Protein AF-A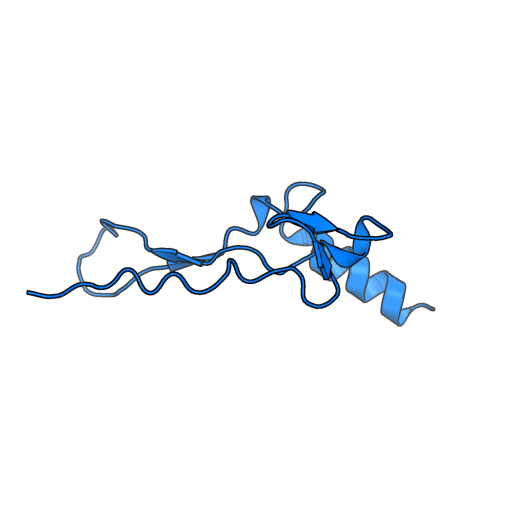0A3E0KBC2-F1 (afdb_monomer)

pLDDT: mean 82.84, std 16.63, range [39.25, 97.81]

Radius of gyration: 15.81 Å; Cα contacts (8 Å, |Δi|>4): 81; chains: 1; bounding box: 37×31×43 Å

Solvent-accessible surface area (backbone atoms only — not comparable to full-atom values): 5009 Å² total; per-residue (Å²): 140,75,94,83,75,78,81,63,72,76,61,54,23,92,73,43,49,78,56,96,91,37,81,48,64,97,51,76,73,42,50,48,56,39,52,55,77,43,76,52,92,78,62,87,84,80,81,73,93,49,70,44,72,42,36,57,72,22,89,91,48,35,64,58,56,58,55,55,50,53,58,50,67,74,70,110

Structure (mmCIF, N/CA/C/O backbone):
data_AF-A0A3E0KBC2-F1
#
_entry.id   AF-A0A3E0KBC2-F1
#
loop_
_atom_site.group_PDB
_atom_site.id
_atom_site.type_symbol
_atom_site.label_atom_id
_atom_site.label_alt_id
_atom_site.label_comp_id
_atom_site.label_asym_id
_atom_site.label_entity_id
_atom_site.label_seq_id
_atom_site.pdbx_PDB_ins_code
_atom_site.Cartn_x
_atom_site.Cartn_y
_atom_site.Cartn_z
_atom_site.occupancy
_atom_site.B_iso_or_equiv
_atom_site.auth_seq_id
_atom_site.auth_comp_id
_atom_site.auth_asym_id
_atom_site.auth_atom_id
_atom_site.pdbx_PDB_model_num
ATOM 1 N N . MET A 1 1 ? -21.642 -11.962 24.756 1.00 39.25 1 MET A N 1
ATOM 2 C CA . MET A 1 1 ? -22.113 -11.679 23.382 1.00 39.25 1 MET A CA 1
ATOM 3 C C . MET A 1 1 ? -21.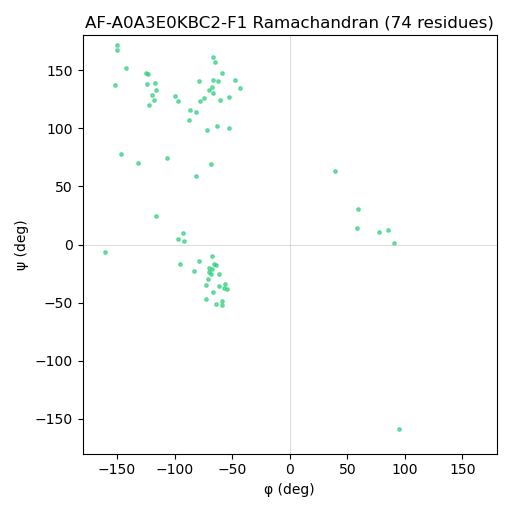109 -10.715 22.771 1.00 39.25 1 MET A C 1
ATOM 5 O O . MET A 1 1 ? -20.929 -9.663 23.349 1.00 39.25 1 MET A O 1
ATOM 9 N N . SER A 1 2 ? -20.340 -10.966 21.725 1.00 40.44 2 SER A N 1
ATOM 10 C CA . SER A 1 2 ? -20.092 -12.095 20.834 1.00 40.44 2 SER A CA 1
ATOM 11 C C . SER A 1 2 ? -18.634 -11.894 20.381 1.00 40.44 2 SER A C 1
ATOM 13 O O . SER A 1 2 ? -18.208 -10.757 20.179 1.00 40.44 2 SER A O 1
ATOM 15 N N . ARG A 1 3 ? -17.845 -12.970 20.337 1.00 48.00 3 ARG A N 1
ATOM 16 C CA . ARG A 1 3 ? -16.414 -12.940 20.014 1.00 48.00 3 ARG A CA 1
ATOM 17 C C . ARG A 1 3 ? -16.239 -12.651 18.520 1.00 48.00 3 ARG A C 1
ATOM 19 O O . ARG A 1 3 ? -16.315 -13.572 17.723 1.00 48.00 3 ARG A O 1
ATOM 26 N N . VAL A 1 4 ? -15.967 -11.402 18.159 1.00 48.75 4 VAL A N 1
ATOM 27 C CA . VAL A 1 4 ? -15.436 -11.022 16.839 1.00 48.75 4 VAL A CA 1
ATOM 28 C C . VAL A 1 4 ? -13.972 -10.639 17.005 1.00 48.75 4 VAL A C 1
ATOM 30 O O . VAL A 1 4 ? -13.615 -9.473 17.049 1.00 48.75 4 VAL A O 1
ATOM 33 N N . ASN A 1 5 ? -13.128 -11.647 17.183 1.00 44.34 5 ASN A N 1
ATOM 34 C CA . ASN A 1 5 ? -11.723 -11.563 16.800 1.00 44.34 5 ASN A CA 1
ATOM 35 C C . ASN A 1 5 ? -11.450 -12.839 16.018 1.00 44.34 5 ASN A C 1
ATOM 37 O O . ASN A 1 5 ? -10.817 -13.779 16.497 1.00 44.34 5 ASN A O 1
ATOM 41 N N . GLU A 1 6 ? -12.030 -12.889 14.823 1.00 46.12 6 GLU A N 1
ATOM 42 C CA . GLU A 1 6 ? -11.544 -13.778 13.786 1.00 46.12 6 GLU A CA 1
ATOM 43 C C . GLU A 1 6 ? -10.128 -13.305 13.486 1.00 46.12 6 GLU A C 1
ATOM 45 O O . GLU A 1 6 ? -9.911 -12.260 12.878 1.00 46.12 6 GLU A O 1
ATOM 50 N N . HIS A 1 7 ? -9.158 -14.038 14.022 1.00 43.56 7 HIS A N 1
ATOM 51 C CA . HIS A 1 7 ? -7.753 -13.902 13.693 1.00 43.56 7 HIS A CA 1
ATOM 52 C C . HIS A 1 7 ? -7.579 -14.393 12.250 1.00 43.56 7 HIS A C 1
ATOM 54 O O . HIS A 1 7 ? -7.056 -15.476 11.998 1.00 43.56 7 HIS A O 1
ATOM 60 N N . THR A 1 8 ? -8.112 -13.632 11.294 1.00 48.00 8 THR A N 1
ATOM 61 C CA . THR A 1 8 ? -7.726 -13.753 9.896 1.00 48.00 8 THR A CA 1
ATOM 62 C C . THR A 1 8 ? -6.237 -13.451 9.876 1.00 48.00 8 THR A C 1
ATOM 64 O O . THR A 1 8 ? -5.802 -12.429 10.413 1.00 48.00 8 THR A O 1
ATOM 67 N N . ALA A 1 9 ? -5.442 -14.380 9.338 1.00 49.81 9 ALA A N 1
ATOM 68 C CA . ALA A 1 9 ? -4.028 -14.142 9.084 1.00 49.81 9 ALA A CA 1
ATOM 69 C C . ALA A 1 9 ? -3.883 -12.733 8.484 1.00 49.81 9 ALA A C 1
ATOM 71 O O . ALA A 1 9 ? -4.717 -12.376 7.641 1.00 49.81 9 ALA A O 1
ATOM 72 N N . PRO A 1 10 ? -2.915 -11.908 8.935 1.00 54.97 10 PRO A N 1
ATOM 73 C CA . PRO A 1 10 ? -2.782 -10.564 8.392 1.00 54.97 10 PRO A CA 1
A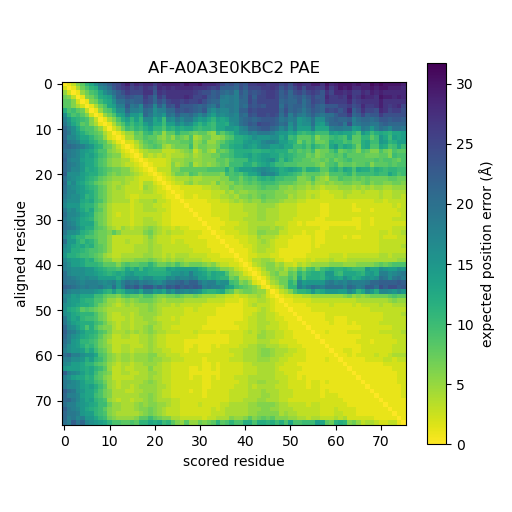TOM 74 C C . PRO A 1 10 ? -2.699 -10.731 6.879 1.00 54.97 10 PRO A C 1
ATOM 76 O O . PRO A 1 10 ? -1.935 -11.587 6.429 1.00 54.97 10 PRO A O 1
ATOM 79 N N . ALA A 1 11 ? -3.557 -10.029 6.131 1.00 61.47 11 ALA A N 1
ATOM 80 C CA . ALA A 1 11 ? -3.575 -10.109 4.677 1.00 61.47 11 ALA A CA 1
ATOM 81 C C . ALA A 1 11 ? -2.144 -9.841 4.216 1.00 61.47 11 ALA A C 1
ATOM 83 O O . ALA A 1 11 ? -1.673 -8.715 4.290 1.00 61.47 11 ALA A O 1
ATOM 84 N N . GLY A 1 12 ? -1.402 -10.896 3.898 1.00 65.94 12 GLY A N 1
ATOM 85 C CA . GLY A 1 12 ? -0.023 -10.750 3.490 1.00 65.94 12 GLY A CA 1
ATOM 86 C C . GLY A 1 12 ? -0.000 -10.032 2.151 1.00 65.94 12 GLY A C 1
ATOM 87 O O . GLY A 1 12 ? -1.007 -10.012 1.432 1.00 65.94 12 GLY A O 1
ATOM 88 N N . PRO A 1 13 ? 1.139 -9.454 1.773 1.00 71.31 13 PRO A N 1
ATOM 89 C CA . PRO A 1 13 ? 1.405 -9.243 0.361 1.00 71.31 13 PRO A CA 1
ATOM 90 C C . PRO A 1 13 ? 1.111 -10.542 -0.420 1.00 71.31 13 PRO A C 1
ATOM 92 O O . PRO A 1 13 ? 1.339 -11.638 0.092 1.00 71.31 13 PRO A O 1
ATOM 95 N N . ALA A 1 14 ? 0.536 -10.438 -1.620 1.00 67.69 14 ALA A N 1
ATOM 96 C CA . ALA A 1 14 ? -0.018 -11.601 -2.328 1.00 67.69 14 ALA A CA 1
ATOM 97 C C . ALA A 1 14 ? 1.037 -12.678 -2.657 1.00 67.69 14 ALA A C 1
ATOM 99 O O . ALA A 1 14 ? 0.701 -13.858 -2.724 1.00 67.69 14 ALA A O 1
ATOM 100 N N . ASP A 1 15 ? 2.305 -12.274 -2.777 1.00 69.25 15 ASP A N 1
ATOM 101 C CA . ASP A 1 15 ? 3.390 -13.093 -3.322 1.00 69.25 15 ASP A CA 1
ATOM 102 C C . ASP A 1 15 ? 4.496 -13.402 -2.293 1.00 69.25 15 ASP A C 1
ATOM 104 O O . ASP A 1 15 ? 5.645 -13.638 -2.666 1.00 69.25 15 ASP A O 1
ATOM 108 N N . VAL A 1 16 ? 4.184 -13.377 -0.987 1.00 80.38 16 VAL A N 1
ATOM 109 C CA . VAL A 1 16 ? 5.175 -13.636 0.079 1.00 80.38 16 VAL A CA 1
ATOM 110 C C . VAL A 1 16 ? 4.855 -14.872 0.910 1.00 80.38 16 VAL A C 1
ATOM 112 O O . VAL A 1 16 ? 3.716 -15.122 1.307 1.00 80.38 16 VAL A O 1
ATOM 115 N N . ALA A 1 17 ? 5.895 -15.643 1.228 1.00 79.94 17 ALA A N 1
ATOM 116 C CA . ALA A 1 17 ? 5.765 -16.859 2.018 1.00 79.94 17 ALA A CA 1
ATOM 117 C C . ALA A 1 17 ? 5.637 -16.542 3.516 1.00 79.94 17 ALA A C 1
ATOM 119 O O . ALA A 1 17 ? 6.349 -15.690 4.051 1.00 79.94 17 ALA A O 1
ATOM 120 N N . LEU A 1 18 ? 4.778 -17.282 4.221 1.00 77.31 18 LEU A N 1
ATOM 121 C CA . LEU A 1 18 ? 4.740 -17.302 5.685 1.00 77.31 18 LEU A CA 1
ATOM 122 C C . LEU A 1 18 ? 5.719 -18.357 6.209 1.00 77.31 18 LEU A C 1
ATOM 124 O O . LEU A 1 18 ? 5.450 -19.553 6.126 1.00 77.31 18 LEU A O 1
ATOM 128 N N . LEU A 1 19 ? 6.840 -17.921 6.784 1.00 77.25 19 LEU A N 1
ATOM 129 C CA . LEU A 1 19 ? 7.835 -18.802 7.398 1.00 77.25 19 LEU A CA 1
ATOM 130 C C . LEU A 1 19 ? 8.035 -18.410 8.862 1.00 77.25 19 LEU A C 1
ATOM 132 O O . LEU A 1 19 ? 8.399 -17.278 9.174 1.00 77.25 19 LEU A O 1
ATOM 136 N N . GLY A 1 20 ? 7.766 -19.344 9.779 1.00 78.56 20 GLY A N 1
ATOM 137 C CA . GLY A 1 20 ? 7.906 -19.099 11.220 1.00 78.56 20 GLY A CA 1
ATOM 138 C C . GLY A 1 20 ? 7.028 -17.954 11.748 1.00 78.56 20 GLY A C 1
ATOM 139 O O . GLY A 1 20 ? 7.431 -17.251 12.671 1.00 78.56 20 GLY A O 1
ATOM 140 N N . GLY A 1 21 ? 5.860 -17.720 11.137 1.00 80.38 21 GLY A N 1
ATOM 141 C CA . GLY A 1 21 ? 4.941 -16.639 11.521 1.00 80.38 21 GLY A CA 1
ATOM 142 C C . GLY A 1 21 ? 5.346 -15.244 11.031 1.00 80.38 21 GLY A C 1
ATOM 143 O O . GLY A 1 21 ? 4.757 -14.256 11.464 1.00 80.38 21 GLY A O 1
ATOM 144 N N . ARG A 1 22 ? 6.339 -15.141 10.139 1.00 79.25 22 ARG A N 1
ATOM 145 C CA . ARG A 1 22 ? 6.759 -13.886 9.503 1.00 79.25 22 ARG A CA 1
ATOM 146 C C . ARG A 1 22 ? 6.673 -14.008 7.987 1.00 79.25 22 ARG A C 1
ATOM 148 O O . ARG A 1 22 ? 6.922 -15.077 7.433 1.00 79.25 22 ARG A O 1
ATOM 155 N N . TRP A 1 23 ? 6.348 -12.906 7.323 1.00 83.88 23 TRP A N 1
ATOM 156 C CA . TRP A 1 23 ? 6.447 -12.823 5.871 1.00 83.88 23 TRP A CA 1
ATOM 157 C C . TRP A 1 23 ? 7.913 -12.803 5.447 1.00 83.88 23 TRP A C 1
ATOM 159 O O . TRP A 1 23 ? 8.715 -12.052 6.009 1.00 83.88 23 TRP A O 1
ATOM 169 N N . ARG A 1 24 ? 8.256 -13.617 4.450 1.00 87.38 24 ARG A N 1
ATOM 170 C CA . ARG A 1 24 ? 9.551 -13.597 3.775 1.00 87.38 24 ARG A CA 1
ATOM 171 C C . ARG A 1 24 ? 9.334 -13.298 2.296 1.00 87.38 24 ARG A C 1
ATOM 173 O O . ARG A 1 24 ? 8.529 -13.960 1.648 1.00 87.38 24 ARG A O 1
ATOM 180 N N . ALA A 1 25 ? 10.076 -12.315 1.806 1.00 89.81 25 ALA A N 1
ATOM 181 C CA . ALA A 1 25 ? 10.095 -11.881 0.420 1.00 89.81 25 ALA A CA 1
ATOM 182 C C . ALA A 1 25 ? 11.532 -11.917 -0.103 1.00 89.81 25 ALA A C 1
ATOM 184 O O . ALA A 1 25 ? 12.473 -11.669 0.656 1.00 89.81 25 ALA A O 1
ATOM 185 N N . ASP A 1 26 ? 11.684 -12.199 -1.389 1.00 92.81 26 ASP A N 1
ATOM 186 C CA . ASP A 1 26 ? 12.969 -12.204 -2.087 1.00 92.81 26 ASP A CA 1
ATOM 187 C C . ASP A 1 26 ? 13.372 -10.795 -2.542 1.00 92.81 26 ASP A C 1
ATOM 189 O O . ASP A 1 26 ? 14.554 -10.513 -2.734 1.00 92.81 26 ASP A O 1
ATOM 193 N N . ASN A 1 27 ? 12.405 -9.885 -2.689 1.00 91.81 27 ASN A N 1
ATOM 194 C CA . ASN A 1 27 ? 12.655 -8.476 -2.979 1.00 91.81 27 ASN A CA 1
ATOM 195 C C . ASN A 1 27 ? 11.565 -7.559 -2.396 1.00 91.81 27 ASN A C 1
ATOM 197 O O . ASN A 1 27 ? 10.498 -8.004 -1.974 1.00 91.81 27 ASN A O 1
ATOM 201 N N . VAL A 1 28 ? 11.840 -6.251 -2.386 1.00 92.06 28 VAL A N 1
ATOM 202 C CA . VAL A 1 28 ? 10.942 -5.239 -1.803 1.00 92.06 28 VAL A CA 1
ATOM 203 C C . VAL A 1 28 ? 9.637 -5.057 -2.587 1.00 92.06 28 VAL A C 1
ATOM 205 O O . 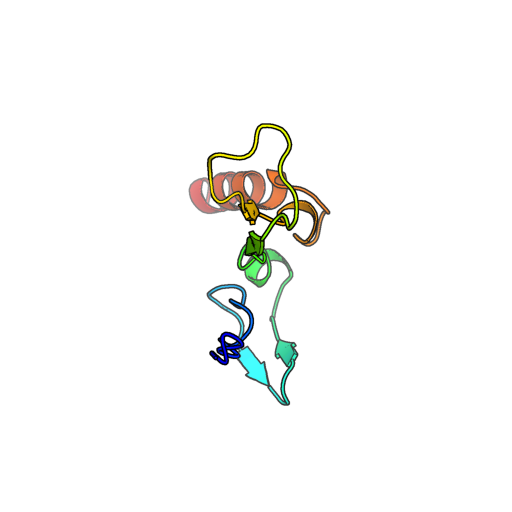VAL A 1 28 ? 8.629 -4.663 -2.009 1.00 92.06 28 VAL A O 1
ATOM 208 N N . LEU A 1 29 ? 9.610 -5.369 -3.885 1.00 93.25 29 LEU A N 1
ATOM 209 C CA . LEU A 1 29 ? 8.410 -5.195 -4.707 1.00 93.25 29 LEU A CA 1
ATOM 210 C C . LEU A 1 29 ? 7.318 -6.209 -4.344 1.00 93.25 29 LEU A C 1
ATOM 212 O O . LEU A 1 29 ? 6.136 -5.889 -4.447 1.00 93.25 29 LEU A O 1
ATOM 216 N N . GLN A 1 30 ? 7.703 -7.396 -3.865 1.00 91.88 30 GLN A N 1
ATOM 217 C CA . GLN A 1 30 ? 6.771 -8.439 -3.416 1.00 91.88 30 GLN A CA 1
ATOM 218 C C . GLN A 1 30 ? 5.994 -8.053 -2.153 1.00 91.88 30 GLN A C 1
ATOM 220 O O . GLN A 1 30 ? 4.943 -8.631 -1.894 1.00 91.88 30 GLN A O 1
ATOM 225 N N . VAL A 1 31 ? 6.484 -7.089 -1.364 1.00 91.69 31 VAL A N 1
ATOM 226 C CA . VAL A 1 31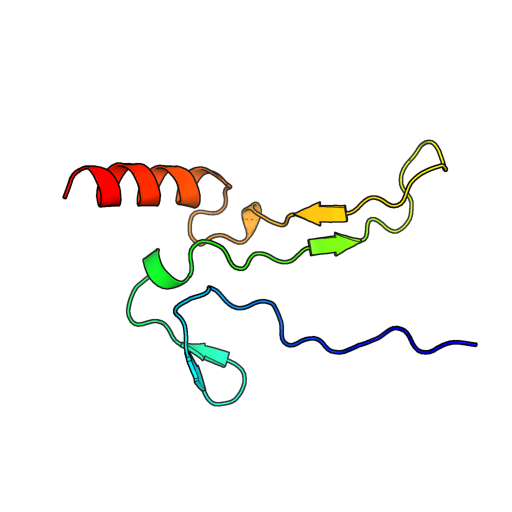 ? 5.803 -6.606 -0.150 1.00 91.69 31 VAL A CA 1
ATOM 227 C C . VAL A 1 31 ? 4.978 -5.332 -0.379 1.00 91.69 31 VAL A C 1
ATOM 229 O O . VAL A 1 31 ? 4.420 -4.791 0.573 1.00 91.69 31 VAL A O 1
ATOM 232 N N . ILE A 1 32 ? 4.870 -4.849 -1.623 1.00 92.88 32 ILE A N 1
ATOM 233 C CA . ILE A 1 32 ? 3.970 -3.742 -1.978 1.00 92.88 32 ILE A CA 1
ATOM 234 C C . ILE A 1 32 ? 2.527 -4.261 -1.995 1.00 92.88 32 ILE A C 1
ATOM 236 O O . ILE A 1 32 ? 2.194 -5.207 -2.708 1.00 92.88 32 ILE A O 1
ATOM 240 N N . GLY A 1 33 ? 1.635 -3.614 -1.245 1.00 90.88 33 GLY A N 1
ATOM 241 C CA . GLY A 1 33 ? 0.259 -4.069 -1.066 1.00 90.88 33 GLY A CA 1
ATOM 242 C C . GLY A 1 33 ? 0.079 -4.921 0.192 1.00 90.88 33 GLY A C 1
ATOM 243 O O . GLY A 1 33 ? 0.807 -4.761 1.162 1.00 90.88 33 GLY A O 1
ATOM 244 N N . GLY A 1 34 ? -0.983 -5.739 0.247 1.00 88.88 34 GLY A N 1
ATOM 245 C CA . GLY A 1 34 ? -1.330 -6.482 1.475 1.00 88.88 34 GLY A CA 1
ATOM 246 C C . GLY A 1 34 ? -1.578 -5.591 2.706 1.00 88.88 34 GLY A C 1
ATOM 247 O O . GLY A 1 34 ? -1.593 -6.047 3.838 1.00 88.88 34 GLY A O 1
ATOM 248 N N . THR A 1 35 ? -1.757 -4.283 2.526 1.00 92.12 35 THR A N 1
ATOM 249 C CA . THR A 1 35 ? -1.842 -3.350 3.652 1.00 92.12 35 THR A CA 1
ATOM 250 C C . THR A 1 35 ? -3.112 -3.601 4.479 1.00 92.12 35 THR A C 1
ATOM 252 O O . THR A 1 35 ? -4.179 -3.867 3.908 1.00 92.12 35 THR A O 1
ATOM 255 N N . PRO A 1 36 ? -3.056 -3.505 5.817 1.00 91.69 36 PRO A N 1
ATOM 256 C CA . PRO A 1 36 ? -4.216 -3.738 6.671 1.00 91.69 36 PRO A CA 1
ATOM 257 C C . PRO A 1 36 ? -5.399 -2.808 6.371 1.00 91.69 36 PRO A C 1
ATOM 259 O O . PRO A 1 36 ? -5.225 -1.636 6.025 1.00 91.69 36 PRO A O 1
ATOM 262 N N . LEU A 1 37 ? -6.612 -3.331 6.566 1.00 93.62 37 LEU A N 1
ATOM 263 C CA . LEU A 1 37 ? -7.818 -2.531 6.776 1.00 93.62 37 LEU A CA 1
ATOM 264 C C . LEU A 1 37 ? -8.067 -2.429 8.281 1.00 93.62 37 LEU A C 1
ATOM 266 O O . LEU A 1 37 ? -8.179 -3.446 8.962 1.00 93.62 37 LEU A O 1
ATOM 270 N N . VAL A 1 38 ? -8.143 -1.207 8.799 1.00 92.94 38 VAL A N 1
ATOM 271 C CA . VAL A 1 38 ? -8.306 -0.937 10.232 1.00 92.94 38 VAL A CA 1
ATOM 272 C C . VAL A 1 38 ? -9.614 -0.198 10.460 1.00 92.94 38 VAL A C 1
ATOM 274 O O . VAL A 1 38 ? -9.846 0.861 9.881 1.00 92.94 38 VAL A O 1
ATOM 277 N N . ARG A 1 39 ? -10.479 -0.740 11.318 1.00 92.56 39 ARG A N 1
ATOM 278 C CA . ARG A 1 39 ? -11.750 -0.100 11.667 1.00 92.56 39 ARG A CA 1
ATOM 279 C C . ARG A 1 39 ? -11.509 1.191 12.450 1.00 92.56 39 ARG A C 1
ATOM 281 O O . ARG A 1 39 ? -10.811 1.177 13.466 1.00 92.56 39 ARG A O 1
ATOM 288 N N . ILE A 1 40 ? -12.142 2.285 12.035 1.00 90.81 40 ILE A N 1
ATOM 289 C CA . ILE A 1 40 ? -12.135 3.548 12.779 1.00 90.81 40 ILE A CA 1
ATOM 290 C C . ILE A 1 40 ? -13.191 3.450 13.885 1.00 90.81 40 ILE A C 1
ATOM 292 O O . ILE A 1 40 ? -14.381 3.330 13.615 1.00 90.81 40 ILE A O 1
ATOM 296 N N . GLY A 1 41 ? -12.754 3.462 15.147 1.00 86.31 41 GLY A N 1
ATOM 297 C CA . GLY A 1 41 ? -13.624 3.152 16.290 1.00 86.31 41 GLY A CA 1
ATOM 298 C C . GLY A 1 41 ? -14.689 4.205 16.616 1.00 86.31 41 GLY A C 1
ATOM 299 O O . GLY A 1 41 ? -15.688 3.872 17.250 1.00 86.31 41 GLY A O 1
ATOM 300 N N . ARG A 1 42 ? -14.482 5.466 16.219 1.00 82.44 42 ARG A N 1
ATOM 301 C CA . ARG A 1 42 ? -15.420 6.582 16.432 1.00 82.44 42 ARG A CA 1
ATOM 302 C C . ARG A 1 42 ? -15.350 7.562 15.256 1.00 82.44 42 ARG A C 1
ATOM 304 O O . ARG A 1 42 ? -14.672 8.580 15.372 1.00 82.44 42 ARG A O 1
ATOM 311 N N . PRO A 1 43 ? -15.977 7.249 14.113 1.00 80.06 43 PRO A N 1
ATOM 312 C CA . PRO A 1 43 ? -16.096 8.216 13.033 1.00 80.06 43 PRO A CA 1
ATOM 313 C C . PRO A 1 43 ? -17.027 9.356 13.468 1.00 80.06 43 PRO A C 1
ATOM 315 O O . PRO A 1 43 ? -18.084 9.119 14.059 1.00 80.06 43 PRO A O 1
ATOM 318 N N . GLU A 1 44 ? -16.635 10.598 13.193 1.00 78.38 44 GLU A N 1
ATOM 319 C CA . GLU A 1 44 ? -17.526 11.746 13.371 1.00 78.38 44 GLU A CA 1
ATOM 320 C C . GLU A 1 44 ? -18.746 11.599 12.445 1.00 78.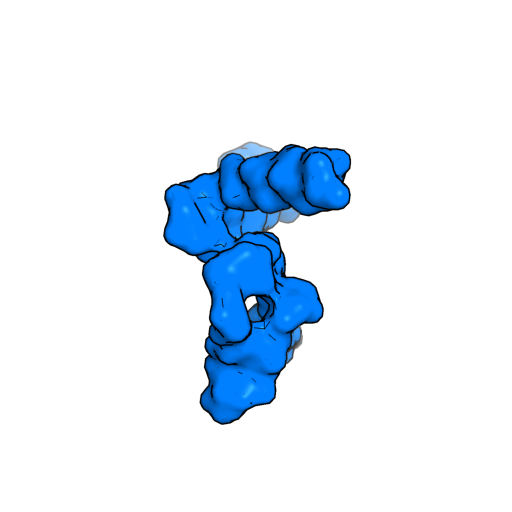38 44 GLU A C 1
ATOM 322 O O . GLU A 1 44 ? -18.629 11.118 11.319 1.00 78.38 44 GLU A O 1
ATOM 327 N N . GLY A 1 45 ? -19.939 11.967 12.922 1.00 73.25 45 GLY A N 1
ATOM 328 C CA . GLY A 1 45 ? -21.174 11.894 12.126 1.00 73.25 45 GLY A CA 1
ATOM 329 C C . GLY A 1 45 ? -21.965 10.583 12.220 1.00 73.25 45 GLY A C 1
ATOM 330 O O . GLY A 1 45 ? -23.015 10.489 11.596 1.00 73.25 45 GLY A O 1
ATOM 331 N N . GLY A 1 46 ? -21.507 9.606 13.019 1.00 68.62 46 GLY A N 1
ATOM 332 C CA . GLY A 1 46 ? -22.331 8.551 13.634 1.00 68.62 46 GLY A CA 1
ATOM 333 C C . GLY A 1 46 ? -23.447 7.955 12.766 1.00 68.62 46 GLY A C 1
ATOM 334 O O . GLY A 1 46 ? -24.616 8.088 13.103 1.00 68.62 46 GLY A O 1
ATOM 335 N N . GLY A 1 47 ? -23.100 7.297 11.660 1.00 80.75 47 GLY A N 1
ATOM 336 C CA . GLY A 1 47 ? -24.107 6.672 10.790 1.00 80.75 47 GLY A CA 1
ATOM 337 C C . GLY A 1 47 ? -23.586 5.594 9.842 1.00 80.75 47 GLY A C 1
ATOM 338 O O . GLY A 1 47 ? -24.381 4.934 9.181 1.00 80.75 47 GLY A O 1
ATOM 339 N N . ALA A 1 48 ? -22.270 5.387 9.780 1.00 88.06 48 ALA A N 1
ATOM 340 C CA . ALA A 1 48 ? -21.647 4.412 8.896 1.00 88.06 48 ALA A CA 1
ATOM 341 C C . ALA A 1 48 ? -20.460 3.724 9.577 1.00 88.06 48 ALA A C 1
ATOM 343 O O . ALA A 1 48 ? -19.789 4.304 10.434 1.00 88.06 48 ALA A O 1
ATOM 344 N N . GLU A 1 49 ? -20.191 2.487 9.163 1.00 90.81 49 GLU A N 1
ATOM 345 C CA . GLU A 1 49 ? -18.951 1.799 9.499 1.00 90.81 49 GLU A CA 1
ATOM 346 C C . GLU A 1 49 ? -17.822 2.328 8.607 1.00 90.81 49 GLU A C 1
ATOM 348 O O . GLU A 1 49 ? -17.921 2.304 7.381 1.00 90.81 49 GLU A O 1
ATOM 353 N N . VAL A 1 50 ? -16.747 2.822 9.224 1.00 91.50 50 VAL A N 1
ATOM 354 C CA . VAL A 1 50 ? -15.616 3.419 8.507 1.00 91.50 50 VAL A CA 1
ATOM 355 C C . VAL A 1 50 ? -14.357 2.590 8.733 1.00 91.50 50 VAL A C 1
ATOM 357 O O . VAL A 1 50 ? -14.006 2.255 9.866 1.00 91.50 50 VAL A O 1
ATOM 360 N N . TRP A 1 51 ? -13.649 2.304 7.642 1.00 94.12 51 TRP A N 1
ATOM 361 C CA . TRP A 1 51 ? -12.398 1.551 7.628 1.00 94.12 51 TRP A CA 1
ATOM 362 C C . TRP A 1 51 ? -11.293 2.371 6.962 1.00 94.12 51 TRP A C 1
ATOM 364 O O . TRP A 1 51 ? -11.509 2.998 5.927 1.00 94.12 51 TRP A O 1
ATOM 374 N N . ALA A 1 52 ? -10.096 2.344 7.539 1.00 93.94 52 ALA A N 1
ATOM 375 C CA . ALA A 1 52 ? -8.898 2.955 6.987 1.00 93.94 52 ALA A CA 1
ATOM 376 C C . ALA A 1 52 ? -8.033 1.894 6.299 1.00 93.94 52 ALA A C 1
ATOM 378 O O . ALA A 1 52 ? -7.677 0.881 6.906 1.00 93.94 52 ALA A O 1
ATOM 379 N N . LYS A 1 53 ? -7.660 2.137 5.040 1.00 95.19 53 LYS A N 1
ATOM 380 C CA . LYS A 1 53 ? -6.662 1.335 4.326 1.00 95.19 53 LYS A CA 1
ATOM 381 C C . LYS A 1 53 ? -5.270 1.891 4.622 1.00 95.19 53 LYS A C 1
ATOM 383 O O . LYS A 1 53 ? -4.967 3.027 4.261 1.00 95.19 53 LYS A O 1
ATOM 388 N N . MET A 1 54 ? -4.426 1.101 5.278 1.00 95.38 54 MET A N 1
ATOM 389 C CA . MET A 1 54 ? -3.139 1.556 5.819 1.00 95.38 54 MET A CA 1
ATOM 390 C C . MET A 1 54 ? -2.023 1.591 4.759 1.00 95.38 54 MET A C 1
ATOM 392 O O . MET A 1 54 ? -0.996 0.935 4.901 1.00 95.38 54 MET A O 1
ATOM 396 N N . GLU A 1 55 ? -2.203 2.364 3.685 1.00 95.25 55 GLU A N 1
ATOM 397 C CA . GLU A 1 55 ? -1.238 2.470 2.570 1.00 95.25 55 GLU A CA 1
ATOM 398 C C . GLU A 1 55 ? 0.104 3.116 2.946 1.00 95.25 55 GLU A C 1
ATOM 400 O O . GLU A 1 55 ? 1.090 2.945 2.236 1.00 95.25 55 GLU A O 1
ATOM 405 N N . GLY A 1 56 ? 0.177 3.817 4.081 1.00 95.44 56 GLY A N 1
ATOM 406 C CA . GLY A 1 56 ? 1.449 4.295 4.633 1.00 95.44 56 GLY A CA 1
ATOM 407 C C . GLY A 1 56 ? 2.377 3.174 5.119 1.00 95.44 56 GLY A C 1
ATOM 408 O O . GLY A 1 56 ? 3.526 3.445 5.438 1.00 95.44 56 GLY A O 1
ATOM 409 N N . LEU A 1 57 ? 1.890 1.927 5.184 1.00 94.75 57 LEU A N 1
ATOM 410 C CA . LEU A 1 57 ? 2.680 0.749 5.559 1.00 94.75 57 LEU A CA 1
ATOM 411 C C . LEU A 1 57 ? 3.314 0.029 4.359 1.00 94.75 57 LEU A C 1
ATOM 413 O O . LEU A 1 57 ? 3.957 -1.001 4.553 1.00 94.75 57 LEU A O 1
ATOM 417 N N . ASN A 1 58 ? 3.150 0.543 3.136 1.00 94.75 58 ASN A N 1
ATOM 418 C CA . ASN A 1 58 ? 3.985 0.090 2.025 1.00 94.75 58 ASN A CA 1
ATOM 419 C C . ASN A 1 58 ? 5.463 0.486 2.273 1.00 94.75 58 ASN A C 1
ATOM 421 O O . ASN A 1 58 ? 5.720 1.428 3.029 1.00 94.75 58 ASN A O 1
ATOM 425 N N . PRO A 1 59 ? 6.444 -0.193 1.652 1.00 94.75 59 PRO A N 1
ATOM 426 C CA . PRO A 1 59 ? 7.869 -0.035 1.970 1.00 94.75 59 PRO A CA 1
ATOM 427 C C . PRO A 1 59 ? 8.438 1.385 1.860 1.00 94.75 59 PRO A C 1
ATOM 429 O O . PRO A 1 59 ? 9.264 1.767 2.687 1.00 94.75 59 PRO A O 1
ATOM 432 N N . ALA A 1 60 ? 8.012 2.173 0.870 1.00 96.25 60 ALA A N 1
ATOM 433 C CA . ALA A 1 60 ? 8.424 3.568 0.701 1.00 96.25 60 ALA A CA 1
ATOM 434 C C . ALA A 1 60 ? 7.454 4.562 1.373 1.00 96.25 60 ALA A C 1
ATOM 436 O O . ALA A 1 60 ? 7.588 5.777 1.225 1.00 96.25 60 ALA A O 1
ATOM 437 N N . GLY A 1 61 ? 6.508 4.055 2.169 1.00 96.12 61 GLY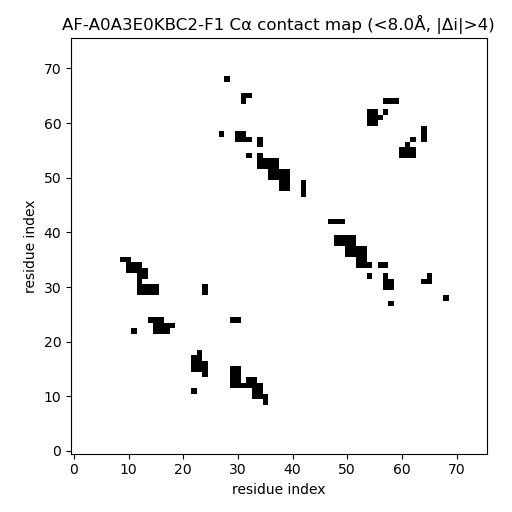 A N 1
ATOM 438 C CA . GLY A 1 61 ? 5.724 4.839 3.120 1.00 96.12 61 GLY A CA 1
ATOM 439 C C . GLY A 1 61 ? 4.485 5.506 2.536 1.00 96.12 61 GLY A C 1
ATOM 440 O O . GLY A 1 61 ? 3.900 6.380 3.180 1.00 96.12 61 GLY A O 1
ATOM 441 N N . SER A 1 62 ? 4.062 5.144 1.322 1.00 97.19 62 SER A N 1
ATOM 442 C CA . SER A 1 62 ? 2.870 5.749 0.732 1.00 97.19 62 SER A CA 1
ATOM 443 C C . SER A 1 62 ? 2.113 4.831 -0.222 1.00 97.19 62 SER A C 1
ATOM 445 O O . SER A 1 62 ? 2.569 3.772 -0.640 1.00 97.19 62 SER A O 1
ATOM 447 N N . VAL A 1 63 ? 0.936 5.292 -0.641 1.00 96.81 63 VAL A N 1
ATOM 448 C CA . VAL A 1 63 ? 0.143 4.641 -1.693 1.00 96.81 63 VAL A CA 1
ATOM 449 C C . VAL A 1 63 ? 0.845 4.633 -3.061 1.00 96.81 63 VAL A C 1
ATOM 451 O O . VAL A 1 63 ? 0.454 3.877 -3.950 1.00 96.81 63 VAL A O 1
ATOM 454 N N . LYS A 1 64 ? 1.866 5.482 -3.269 1.00 97.81 64 LYS A N 1
ATOM 455 C CA . LYS A 1 64 ? 2.530 5.636 -4.574 1.00 97.81 64 LYS A CA 1
ATOM 456 C C . LYS A 1 64 ? 3.364 4.420 -4.970 1.00 97.81 64 LYS A C 1
ATOM 458 O O . LYS A 1 64 ? 3.549 4.201 -6.161 1.00 97.81 64 LYS A O 1
ATOM 463 N N . ASP A 1 65 ? 3.751 3.586 -4.015 1.00 96.88 65 ASP A N 1
ATOM 464 C CA . ASP A 1 65 ? 4.461 2.329 -4.249 1.00 96.88 65 ASP A CA 1
ATOM 465 C C . ASP A 1 65 ? 3.698 1.428 -5.233 1.00 96.88 65 ASP A C 1
ATOM 467 O O . ASP A 1 65 ? 4.292 0.826 -6.125 1.00 96.88 65 ASP A O 1
ATOM 471 N N . ARG A 1 66 ? 2.359 1.403 -5.138 1.00 95.56 66 ARG A N 1
ATOM 472 C CA . ARG A 1 66 ? 1.503 0.608 -6.031 1.00 95.56 66 ARG A CA 1
ATOM 473 C C . ARG A 1 66 ? 1.591 1.062 -7.482 1.00 95.56 66 ARG A C 1
ATOM 475 O O . ARG A 1 66 ? 1.776 0.234 -8.367 1.00 95.56 66 ARG A O 1
ATOM 482 N N . ILE A 1 67 ? 1.421 2.364 -7.725 1.00 97.31 67 ILE A N 1
ATOM 483 C CA . ILE A 1 67 ? 1.419 2.889 -9.094 1.00 97.31 67 ILE A CA 1
ATOM 484 C C . ILE A 1 67 ? 2.828 2.880 -9.682 1.00 97.31 67 ILE A C 1
ATOM 486 O O . ILE A 1 67 ? 2.976 2.573 -10.856 1.00 97.31 67 ILE A O 1
ATOM 490 N N . ALA A 1 68 ? 3.857 3.127 -8.865 1.00 96.88 68 ALA A N 1
ATOM 491 C CA . ALA A 1 68 ? 5.245 3.017 -9.293 1.00 96.88 68 ALA A CA 1
ATOM 492 C C . ALA A 1 68 ? 5.561 1.597 -9.786 1.00 96.88 68 ALA A C 1
ATOM 494 O O . ALA A 1 68 ? 6.056 1.450 -10.899 1.00 96.88 68 ALA A O 1
ATOM 495 N N . LYS A 1 69 ? 5.197 0.559 -9.014 1.00 95.31 69 LYS A N 1
ATOM 496 C CA . LYS A 1 69 ? 5.350 -0.842 -9.438 1.00 95.31 69 LYS A CA 1
ATOM 497 C C . LYS A 1 69 ? 4.582 -1.121 -10.733 1.00 95.31 69 LYS A C 1
ATOM 499 O O . LYS A 1 69 ? 5.171 -1.586 -11.696 1.00 95.31 69 LYS A O 1
ATOM 504 N N . ALA A 1 70 ? 3.295 -0.772 -10.782 1.00 95.50 70 ALA A N 1
ATOM 505 C CA . ALA A 1 70 ? 2.454 -1.047 -11.947 1.00 95.50 70 ALA A CA 1
ATOM 506 C C . ALA A 1 70 ? 2.939 -0.351 -13.232 1.00 95.50 70 ALA A C 1
ATOM 508 O O . ALA A 1 70 ? 2.821 -0.920 -14.311 1.00 95.50 70 ALA A O 1
ATOM 509 N N . MET A 1 71 ? 3.476 0.870 -13.131 1.00 97.50 71 MET A N 1
ATOM 510 C CA . MET A 1 71 ? 4.036 1.587 -14.279 1.00 97.50 71 MET A CA 1
ATOM 511 C C . MET A 1 71 ? 5.287 0.907 -14.834 1.00 97.50 71 MET A C 1
ATOM 513 O O . MET A 1 71 ? 5.441 0.856 -16.049 1.00 97.50 71 MET A O 1
ATOM 517 N N . ILE A 1 72 ? 6.172 0.418 -13.959 1.00 95.62 72 ILE A N 1
ATOM 518 C CA . ILE A 1 72 ? 7.398 -0.273 -14.375 1.00 95.62 72 ILE A CA 1
ATOM 519 C C . ILE A 1 72 ? 7.069 -1.661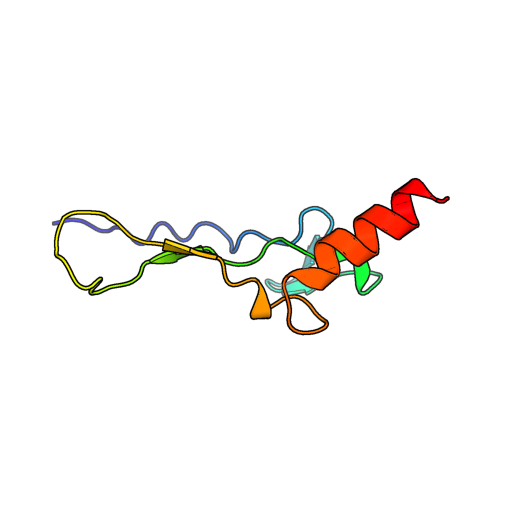 -14.927 1.00 95.62 72 ILE A C 1
ATOM 521 O O . ILE A 1 72 ? 7.492 -1.959 -16.035 1.00 95.62 72 ILE A O 1
ATOM 525 N N . ASP A 1 73 ? 6.238 -2.446 -14.235 1.00 93.44 73 ASP A N 1
ATOM 526 C CA . ASP A 1 73 ? 5.807 -3.773 -14.703 1.00 93.44 73 ASP A CA 1
ATOM 527 C C . ASP A 1 73 ? 5.141 -3.714 -16.091 1.00 93.44 73 ASP A C 1
ATOM 529 O O . ASP A 1 73 ? 5.248 -4.647 -16.874 1.00 93.44 73 ASP A O 1
ATOM 533 N N . ALA A 1 74 ? 4.416 -2.631 -16.394 1.00 96.44 74 ALA A N 1
ATOM 534 C CA . ALA A 1 74 ? 3.772 -2.442 -17.694 1.00 96.44 74 ALA A CA 1
ATOM 535 C C . ALA A 1 74 ? 4.732 -1.971 -18.802 1.00 96.44 74 ALA A C 1
ATOM 537 O O . ALA A 1 74 ? 4.342 -1.954 -19.970 1.00 96.44 74 ALA A O 1
ATOM 538 N N . ALA A 1 75 ? 5.931 -1.512 -18.439 1.00 96.06 75 ALA A N 1
ATOM 539 C CA . ALA A 1 75 ? 6.945 -1.036 -19.373 1.00 96.06 75 ALA A CA 1
ATOM 540 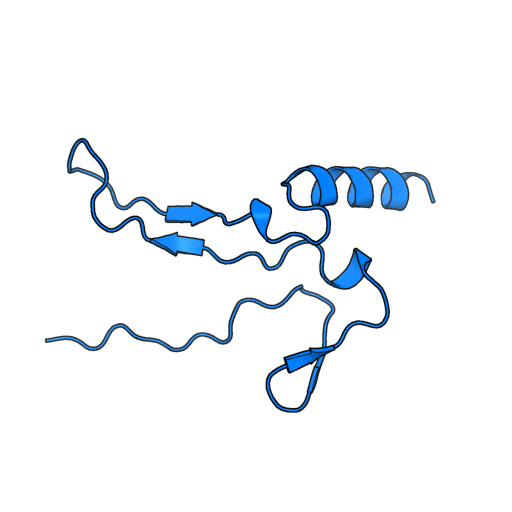C C . ALA A 1 75 ? 7.979 -2.115 -19.749 1.00 96.06 75 ALA A C 1
ATOM 542 O O . ALA A 1 75 ? 8.693 -1.920 -20.735 1.00 96.06 75 ALA A O 1
ATOM 543 N N . GLU A 1 76 ? 8.072 -3.200 -18.973 1.00 88.50 76 GLU A N 1
ATOM 544 C CA . GLU A 1 76 ? 8.879 -4.400 -19.259 1.00 88.50 76 GLU A CA 1
ATOM 545 C C . GLU A 1 76 ? 8.210 -5.315 -20.300 1.00 88.50 76 GLU A C 1
ATOM 547 O O . GLU A 1 76 ? 8.956 -5.861 -21.148 1.00 88.50 76 GLU A O 1
#

Sequence (76 aa):
MSRVNEHTAPAGPADVALLGGRWRADNVLQVIGGTPLVRIGRPEGGGAEVWAKMEGLNPAGSVKDRIAKAMIDAAE

Nearest PDB structures (foldseek):
  8b9y-assembly1_B  TM=9.225E-01  e=5.483E-02  Trypanosoma cruzi
  8b9y-assembly2_D  TM=9.220E-01  e=7.210E-02  Trypanosoma cruzi
  6pmu-assembly1_B  TM=8.776E-01  e=7.210E-02  Tetranychus urticae
  8b9y-assembly1_A  TM=9.024E-01  e=8.852E-02  Trypanosoma cruzi
  5b1i-assembly4_H  TM=9.004E-01  e=1.429E-01  Lactiplantibacillus plantarum WCFS1

Secondary structure (DSSP, 8-state):
-------------TT-EEETTEEE-SSGGGGSS-PPEEE-SS-TTSSS--EEE-GGGSTTSSTHHHHHHHHHHTT-

Foldseek 3Di:
DDDPPPPDLQQFQPQFDQDPNDTDDPDLLSRQDSFDWAWDPDDPPPDDTDIDGLQLPRPVRHVVSVVVSVVVVVVD

Mean predicted aligned error: 8.0 Å